Protein AF-A0A8T6A4G2-F1 (afdb_monomer)

Nearest PDB structures (foldseek):
  8ftf-assembly1_A  TM=4.703E-01  e=8.555E+00  Salmonella enterica subsp. enterica serovar Typhimurium

pLDDT: mean 83.31, std 9.7, range [56.72, 92.81]

Structure (mmCIF, N/CA/C/O backbone):
data_AF-A0A8T6A4G2-F1
#
_entry.id   AF-A0A8T6A4G2-F1
#
loop_
_atom_site.group_PDB
_atom_site.id
_atom_site.type_symbol
_atom_site.label_atom_id
_atom_site.label_alt_id
_atom_site.label_comp_id
_atom_site.label_asym_id
_atom_site.label_entity_id
_atom_site.label_seq_id
_atom_site.pdbx_PDB_ins_code
_atom_site.Cartn_x
_atom_site.Cartn_y
_atom_site.Cartn_z
_atom_site.occupancy
_atom_site.B_iso_or_equiv
_atom_site.auth_seq_id
_atom_site.auth_comp_id
_atom_site.auth_asym_id
_atom_site.auth_atom_id
_atom_site.pdbx_PDB_model_num
ATOM 1 N N . MET A 1 1 ? 4.313 -11.873 -11.526 1.00 59.50 1 MET A N 1
ATOM 2 C CA . MET A 1 1 ? 4.358 -11.277 -10.178 1.00 59.50 1 MET A CA 1
ATOM 3 C C . MET A 1 1 ? 2.925 -11.121 -9.735 1.00 59.50 1 MET A C 1
ATOM 5 O O . MET A 1 1 ? 2.173 -10.473 -10.452 1.00 59.50 1 MET A O 1
ATOM 9 N N . ASP A 1 2 ? 2.549 -11.792 -8.652 1.00 65.00 2 ASP A N 1
ATOM 10 C CA . ASP A 1 2 ? 1.215 -11.688 -8.065 1.00 65.00 2 ASP A CA 1
ATOM 11 C C . ASP A 1 2 ? 1.350 -10.783 -6.840 1.00 65.00 2 ASP A C 1
ATOM 13 O O . ASP A 1 2 ? 1.997 -11.152 -5.861 1.00 65.00 2 ASP A O 1
ATOM 17 N N . PHE A 1 3 ? 0.861 -9.551 -6.953 1.00 66.56 3 PHE A N 1
ATOM 18 C CA . PHE A 1 3 ? 0.816 -8.626 -5.826 1.00 66.56 3 PHE A CA 1
ATOM 19 C C . PHE A 1 3 ? -0.433 -8.929 -4.995 1.00 66.56 3 PHE A C 1
ATOM 21 O O . PHE A 1 3 ? -1.489 -9.172 -5.590 1.00 66.56 3 PHE A O 1
ATOM 28 N N . PRO A 1 4 ? -0.372 -8.879 -3.651 1.00 66.50 4 PRO A N 1
ATOM 29 C CA . PRO A 1 4 ? -1.565 -8.968 -2.825 1.00 66.50 4 PRO A CA 1
ATOM 30 C C . PRO A 1 4 ? -2.608 -7.931 -3.263 1.00 66.50 4 PRO A C 1
ATOM 32 O O . PRO A 1 4 ? -2.488 -6.730 -3.025 1.00 66.50 4 PRO A O 1
ATOM 35 N N . GLN A 1 5 ? -3.674 -8.400 -3.915 1.00 70.56 5 GLN A N 1
ATOM 36 C CA . GLN A 1 5 ? -4.685 -7.499 -4.473 1.00 70.56 5 GLN A CA 1
ATOM 37 C C . GLN A 1 5 ? -5.510 -6.785 -3.405 1.00 70.56 5 GLN A C 1
ATOM 39 O O . GLN A 1 5 ? -6.228 -5.844 -3.732 1.00 70.56 5 GLN A O 1
ATOM 44 N N . ARG A 1 6 ? -5.457 -7.231 -2.144 1.00 82.00 6 ARG A N 1
ATOM 45 C CA . ARG A 1 6 ? -6.203 -6.630 -1.038 1.00 82.00 6 ARG A CA 1
ATOM 46 C C . ARG A 1 6 ? -5.392 -6.608 0.251 1.00 82.00 6 ARG A C 1
ATOM 48 O O . ARG A 1 6 ? -5.134 -7.659 0.825 1.00 82.00 6 ARG A O 1
ATOM 55 N N . VAL A 1 7 ? -5.107 -5.408 0.747 1.00 86.69 7 VAL A N 1
ATOM 56 C CA . VAL A 1 7 ? -4.491 -5.148 2.055 1.00 86.69 7 VAL A CA 1
ATOM 57 C C . VAL A 1 7 ? -5.476 -4.316 2.865 1.00 86.69 7 VAL A C 1
ATOM 59 O O . VAL A 1 7 ? -5.921 -3.264 2.421 1.00 86.69 7 VAL A O 1
ATOM 62 N N . ASN A 1 8 ? -5.922 -4.823 4.015 1.00 86.69 8 ASN A N 1
ATOM 63 C CA . ASN A 1 8 ? -6.945 -4.175 4.855 1.00 86.69 8 ASN A CA 1
ATOM 64 C C . ASN A 1 8 ? -8.254 -3.787 4.140 1.00 86.69 8 ASN A C 1
ATOM 66 O O . ASN A 1 8 ? -8.949 -2.862 4.544 1.00 86.69 8 ASN A O 1
ATOM 70 N N . GLY A 1 9 ? -8.622 -4.521 3.087 1.00 86.25 9 GLY A N 1
ATOM 71 C CA . GLY A 1 9 ? -9.807 -4.238 2.269 1.00 86.25 9 GLY A CA 1
ATOM 72 C C . GLY A 1 9 ? -9.566 -3.228 1.142 1.00 86.25 9 GLY A C 1
ATOM 73 O O . GLY A 1 9 ? -10.441 -3.060 0.292 1.00 86.25 9 G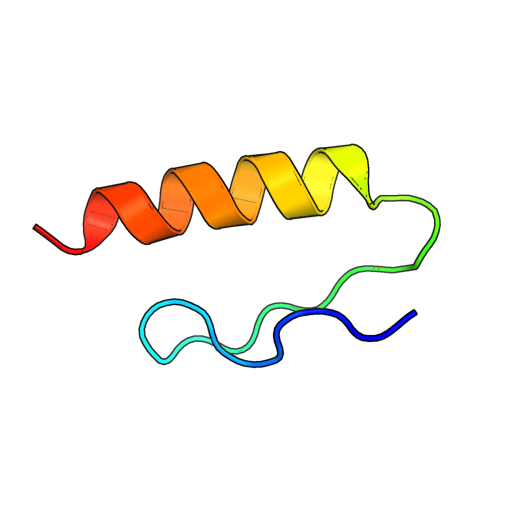LY A O 1
ATOM 74 N N . TRP A 1 10 ? -8.377 -2.628 1.086 1.00 86.00 10 TRP A N 1
ATOM 75 C CA . TRP A 1 10 ? -7.934 -1.714 0.040 1.00 86.00 10 TRP A CA 1
ATOM 76 C C . TRP A 1 10 ? -7.232 -2.493 -1.061 1.00 86.00 10 TRP A C 1
ATOM 78 O O . TRP A 1 10 ? -6.451 -3.398 -0.774 1.00 86.00 10 TRP A O 1
ATOM 88 N N . ALA A 1 11 ? -7.493 -2.137 -2.317 1.00 85.00 11 ALA A N 1
ATOM 89 C CA . ALA A 1 11 ? -6.757 -2.698 -3.439 1.00 85.00 11 ALA A CA 1
ATOM 90 C C . ALA A 1 11 ? -5.521 -1.847 -3.738 1.00 85.00 11 ALA A C 1
ATOM 92 O O . ALA A 1 11 ? -5.653 -0.680 -4.106 1.00 85.00 11 ALA A O 1
ATOM 93 N N . LEU A 1 12 ? -4.335 -2.432 -3.562 1.00 82.56 12 LEU A N 1
ATOM 94 C CA . LEU A 1 12 ? -3.057 -1.777 -3.826 1.00 82.56 12 LEU A CA 1
ATOM 95 C C . LEU A 1 12 ? -2.491 -2.277 -5.155 1.00 82.56 12 LEU A C 1
ATOM 97 O O . LEU A 1 12 ? -2.409 -3.482 -5.386 1.00 82.56 12 LEU A O 1
ATOM 101 N N . TYR A 1 13 ? -2.078 -1.343 -6.011 1.00 81.12 13 TYR A N 1
ATOM 102 C CA . TYR A 1 13 ? -1.497 -1.634 -7.319 1.00 81.12 13 TYR A CA 1
ATOM 103 C C . TYR A 1 13 ? -0.133 -0.962 -7.442 1.00 81.12 13 TYR A C 1
ATOM 105 O O . TYR A 1 13 ? -0.006 0.237 -7.199 1.00 81.12 13 TYR A O 1
ATOM 113 N N . ALA A 1 14 ? 0.870 -1.726 -7.871 1.00 83.69 14 ALA A N 1
ATOM 114 C CA . ALA A 1 14 ? 2.193 -1.218 -8.202 1.00 83.69 14 ALA A CA 1
ATOM 115 C C . ALA A 1 14 ? 2.741 -1.909 -9.452 1.00 83.69 14 ALA A C 1
ATOM 117 O O . ALA A 1 14 ? 2.402 -3.052 -9.764 1.00 83.69 14 ALA A O 1
ATOM 118 N N . HIS A 1 15 ? 3.600 -1.199 -10.183 1.00 86.31 15 HIS A N 1
ATOM 119 C CA . HIS A 1 15 ? 4.346 -1.801 -11.280 1.00 86.31 15 HIS A CA 1
ATOM 120 C C . HIS A 1 15 ? 5.426 -2.747 -10.711 1.00 86.31 15 HIS A C 1
ATOM 122 O O . HIS A 1 15 ? 6.059 -2.380 -9.721 1.00 86.31 15 HIS A O 1
ATOM 128 N N . PRO A 1 16 ? 5.707 -3.903 -11.348 1.00 83.75 16 PRO A N 1
ATOM 129 C CA . PRO A 1 16 ? 6.733 -4.872 -10.929 1.00 83.75 16 PRO A CA 1
ATOM 130 C C . PRO A 1 16 ? 8.092 -4.286 -10.523 1.00 83.75 16 PRO A C 1
ATOM 132 O O . PRO A 1 16 ? 8.751 -4.795 -9.625 1.00 83.75 16 PRO A O 1
ATOM 135 N N . CYS A 1 17 ? 8.508 -3.193 -11.163 1.00 9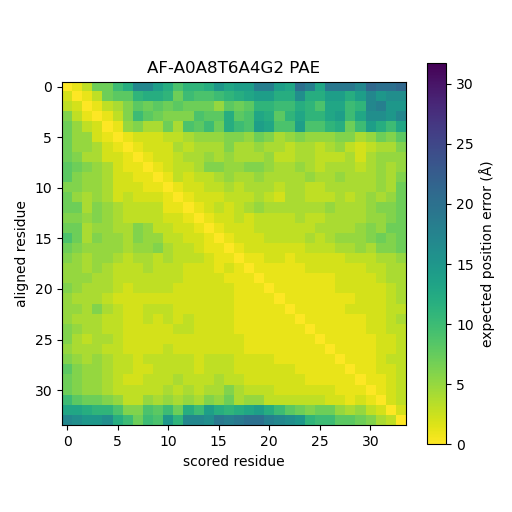1.62 17 CYS A N 1
ATOM 136 C CA . CYS A 1 17 ? 9.769 -2.513 -10.852 1.00 91.62 17 CYS A CA 1
ATOM 137 C C . CYS A 1 17 ? 9.813 -1.849 -9.465 1.00 91.62 17 CYS A C 1
ATOM 139 O O . CYS A 1 17 ? 10.895 -1.480 -9.027 1.00 91.62 17 CYS A O 1
ATOM 141 N N . PHE A 1 18 ? 8.675 -1.677 -8.790 1.00 90.06 18 PHE A N 1
ATOM 142 C CA . PHE A 1 18 ? 8.576 -1.001 -7.493 1.00 90.06 18 PHE A CA 1
ATOM 143 C C . PHE A 1 18 ? 8.249 -1.971 -6.351 1.00 90.06 18 PHE A C 1
ATOM 145 O O . PHE A 1 18 ? 7.589 -1.579 -5.394 1.00 90.06 18 PHE A O 1
ATOM 152 N N . GLN A 1 19 ? 8.691 -3.231 -6.447 1.00 88.06 19 GLN A N 1
ATOM 153 C CA . GLN A 1 19 ? 8.422 -4.265 -5.440 1.00 88.06 19 GLN A CA 1
ATOM 154 C C . GLN A 1 19 ? 8.824 -3.824 -4.0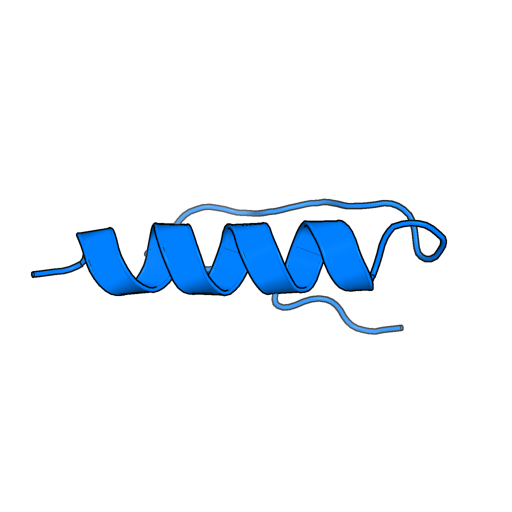23 1.00 88.06 19 GLN A C 1
ATOM 156 O O . GLN A 1 19 ? 7.992 -3.877 -3.130 1.00 88.06 19 GLN A O 1
ATOM 161 N N . GLU A 1 20 ? 10.041 -3.303 -3.824 1.00 92.25 20 GLU A N 1
ATOM 162 C CA . GLU A 1 20 ? 10.494 -2.854 -2.493 1.00 92.25 20 GLU A CA 1
ATOM 163 C C . GLU A 1 20 ? 9.607 -1.744 -1.914 1.00 92.25 20 GLU A C 1
ATOM 165 O O . GLU A 1 20 ? 9.260 -1.763 -0.735 1.00 92.25 20 GLU A O 1
ATOM 170 N N . THR A 1 21 ? 9.206 -0.778 -2.745 1.00 91.19 21 THR A N 1
ATOM 171 C CA . THR A 1 21 ? 8.313 0.31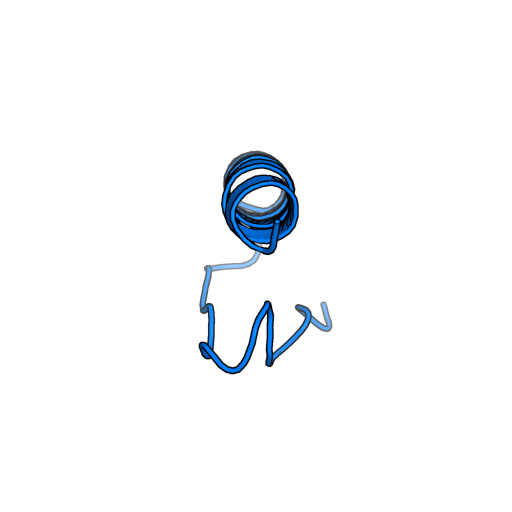0 -2.321 1.00 91.19 21 THR A CA 1
ATOM 172 C C . THR A 1 21 ? 6.909 -0.204 -2.024 1.00 91.19 21 THR A C 1
ATOM 174 O O . THR A 1 21 ? 6.274 0.254 -1.077 1.00 91.19 21 THR A O 1
ATOM 177 N N . TYR A 1 22 ? 6.424 -1.157 -2.820 1.00 90.75 22 TYR A N 1
ATOM 178 C CA . TYR A 1 22 ? 5.144 -1.809 -2.585 1.00 90.75 22 TYR A CA 1
ATOM 179 C C . TYR A 1 22 ? 5.156 -2.568 -1.255 1.00 90.75 22 TYR A C 1
ATOM 181 O O . TYR A 1 22 ? 4.249 -2.375 -0.453 1.00 90.75 22 TYR A O 1
ATOM 189 N N . ASP A 1 23 ? 6.194 -3.356 -0.979 1.00 90.38 23 ASP A N 1
ATOM 190 C CA . ASP A 1 23 ? 6.299 -4.142 0.254 1.00 90.38 23 ASP A CA 1
ATOM 191 C C . ASP A 1 23 ? 6.361 -3.243 1.498 1.00 90.38 23 ASP A C 1
ATOM 193 O O . ASP A 1 23 ? 5.681 -3.513 2.490 1.00 90.38 23 ASP A O 1
ATOM 197 N N . AL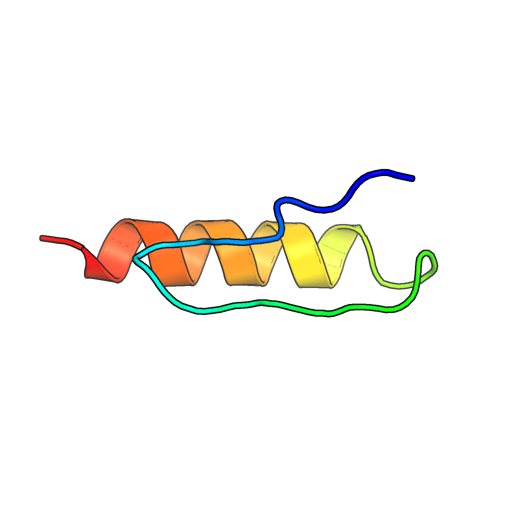A A 1 24 ? 7.103 -2.130 1.425 1.00 92.81 24 ALA A N 1
ATOM 198 C CA . ALA A 1 24 ? 7.134 -1.126 2.490 1.00 92.81 24 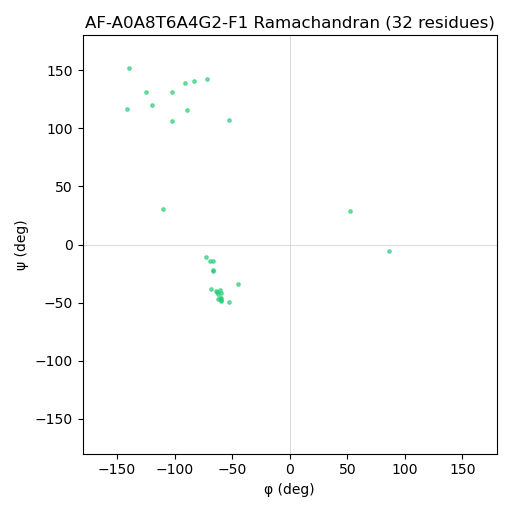ALA A CA 1
ATOM 199 C C . ALA A 1 24 ? 5.744 -0.515 2.743 1.00 92.81 24 ALA A C 1
ATOM 201 O O . ALA A 1 24 ? 5.294 -0.446 3.887 1.00 92.81 24 ALA A O 1
ATOM 202 N N . LEU A 1 25 ? 5.030 -0.147 1.673 1.00 90.00 25 LEU A N 1
ATOM 203 C CA . LEU A 1 25 ? 3.671 0.385 1.766 1.00 90.00 25 LEU A CA 1
ATOM 204 C C . LEU A 1 25 ? 2.695 -0.639 2.361 1.00 90.00 25 LEU A C 1
ATOM 206 O O . LEU A 1 25 ? 1.862 -0.278 3.189 1.00 90.00 25 LEU A O 1
ATOM 210 N N . VAL A 1 26 ? 2.783 -1.909 1.955 1.00 90.56 26 VAL A N 1
ATOM 211 C CA . VAL A 1 26 ? 1.944 -2.977 2.515 1.00 90.56 26 VAL A CA 1
ATOM 212 C C . VAL A 1 26 ? 2.172 -3.098 4.017 1.00 90.56 26 VAL A C 1
ATOM 214 O O . VAL A 1 26 ? 1.194 -3.093 4.762 1.00 90.56 26 VAL A O 1
ATOM 217 N N . ALA A 1 27 ? 3.429 -3.132 4.467 1.00 90.75 27 ALA A N 1
ATOM 218 C CA . ALA A 1 27 ? 3.757 -3.226 5.886 1.00 90.75 27 ALA A CA 1
ATOM 219 C C . ALA A 1 27 ? 3.186 -2.042 6.686 1.00 90.75 27 ALA A C 1
ATOM 221 O O . ALA A 1 27 ? 2.548 -2.247 7.719 1.00 90.75 27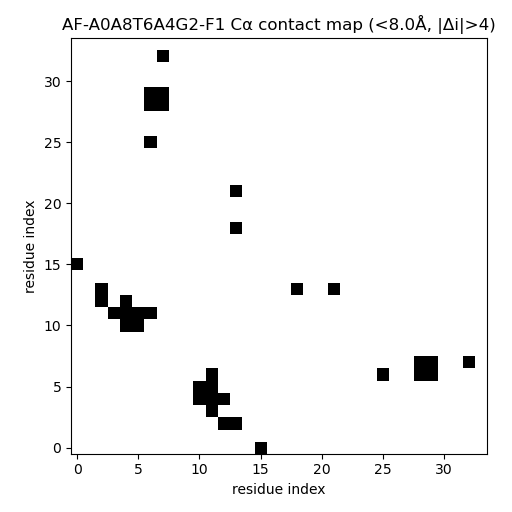 ALA A O 1
ATOM 222 N N . GLU A 1 28 ? 3.338 -0.811 6.192 1.00 90.19 28 GLU A N 1
ATOM 223 C CA . GLU A 1 28 ? 2.746 0.373 6.827 1.00 90.19 28 GLU A CA 1
ATOM 224 C C . GLU A 1 28 ? 1.220 0.263 6.915 1.00 90.19 28 GLU A C 1
ATOM 226 O O . GLU A 1 28 ? 0.642 0.445 7.989 1.00 90.19 28 GLU A O 1
ATOM 231 N N . VAL A 1 29 ? 0.553 -0.100 5.816 1.00 88.31 29 VAL A N 1
ATOM 232 C CA . VAL 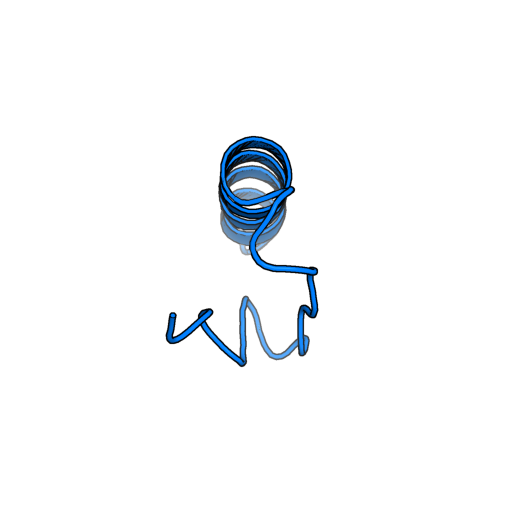A 1 29 ? -0.909 -0.225 5.787 1.00 88.31 29 VAL A CA 1
ATOM 233 C C . VAL A 1 29 ? -1.388 -1.328 6.728 1.00 88.31 29 VAL A C 1
ATOM 235 O O . VAL A 1 29 ? -2.392 -1.129 7.411 1.00 88.31 29 VAL A O 1
ATOM 238 N N . GLU A 1 30 ? -0.693 -2.464 6.812 1.00 88.31 30 GLU A N 1
ATOM 239 C CA . GLU A 1 30 ? -1.030 -3.550 7.739 1.00 88.31 30 GLU A CA 1
ATOM 240 C C . GLU A 1 30 ? -0.971 -3.104 9.204 1.00 88.31 30 GLU A C 1
ATOM 242 O O . GLU A 1 30 ? -1.874 -3.447 9.971 1.00 88.31 30 GLU A O 1
ATOM 247 N N . THR A 1 31 ? 0.004 -2.271 9.583 1.00 89.31 31 THR A N 1
ATOM 248 C CA . THR A 1 31 ? 0.115 -1.751 10.961 1.00 89.31 31 THR A CA 1
ATOM 249 C C . THR A 1 31 ? -1.024 -0.809 11.361 1.00 89.31 31 THR A C 1
ATOM 251 O O . THR A 1 31 ? -1.321 -0.681 12.547 1.00 89.31 31 THR A O 1
ATOM 254 N N . LEU A 1 32 ? -1.721 -0.200 10.394 1.00 85.75 32 LEU A N 1
ATOM 255 C CA . LEU A 1 32 ? -2.884 0.657 10.658 1.00 85.75 32 LEU A CA 1
ATOM 256 C C . LEU A 1 32 ? -4.127 -0.127 11.091 1.00 85.75 32 LEU A C 1
ATOM 258 O O . LEU A 1 32 ? -5.113 0.487 11.500 1.00 85.75 32 LEU A O 1
ATOM 262 N N . LYS A 1 33 ? -4.122 -1.461 10.972 1.00 77.19 33 LYS A N 1
ATOM 263 C CA . LYS A 1 33 ? -5.325 -2.258 11.219 1.00 77.19 33 LYS A CA 1
ATOM 264 C C . LYS A 1 33 ? -5.788 -2.247 12.679 1.00 77.19 33 LYS A C 1
ATOM 266 O O . LYS A 1 33 ? -6.984 -2.438 12.873 1.00 77.19 33 LYS A O 1
ATOM 271 N N . GLY A 1 34 ? -4.899 -1.956 13.638 1.00 56.72 34 GLY A N 1
ATOM 272 C C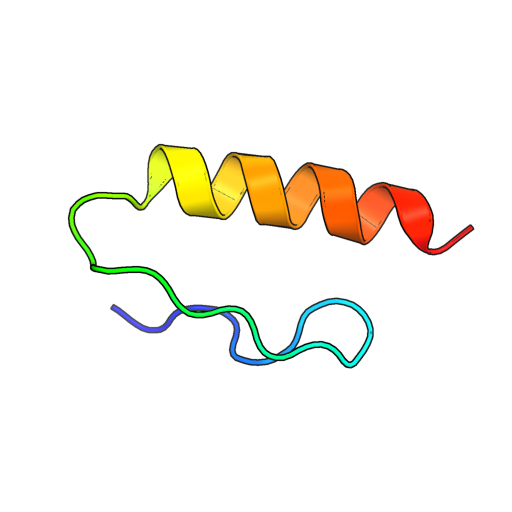A . GLY A 1 34 ? -5.222 -1.906 15.072 1.00 56.72 34 GLY A CA 1
ATOM 273 C C . GLY A 1 34 ? -5.534 -3.271 15.669 1.00 56.72 34 GLY A C 1
ATOM 274 O O . GLY A 1 34 ? -6.511 -3.914 15.229 1.00 56.72 34 GLY A O 1
#

Sequence (34 aa):
MDFPQRVNGWALYAHPCFQETYDALVAEVETLKG

Solvent-accessible surface area (backbone atoms only — not comparable to full-atom values): 2327 Å² total; per-residue (Å²): 136,87,72,70,59,61,56,98,86,41,73,61,86,77,62,83,91,44,50,71,62,47,54,53,50,50,53,56,56,59,66,69,67,119

Radius of gyration: 9.45 Å; Cα contacts (8 Å, |Δi|>4): 18; chains: 1; bounding box: 20×12×26 Å

Organism: Escherichia coli (NCBI:txid562)

Secondary structure (DSSP, 8-state):
----S-BTTB-----GGGHHHHHHHHHHHHHTT-

Foldseek 3Di:
DDDPLDQPNDGDDDDPVCVVVSVVVSVVSNVVPD

Mean predicted aligned error: 4.54 Å